Protein AF-A0A7Z9K5I6-F1 (afdb_monomer_lite)

Radius of gyration: 12.19 Å; chains: 1; bounding box: 30×18×26 Å

pLDDT: mean 96.0, std 2.43, range [85.69, 98.38]

Foldseek 3Di:
DDPPDDPQLDVCLPDPPHDDPVVNVVCVVDPDDNDDDQPDPDDVVSPD

Structure (mmCIF, N/CA/C/O backbone):
data_AF-A0A7Z9K5I6-F1
#
_entry.id   AF-A0A7Z9K5I6-F1
#
loop_
_atom_site.group_PDB
_atom_site.id
_atom_site.type_symbol
_atom_site.label_atom_id
_atom_site.label_alt_id
_atom_site.label_comp_id
_atom_site.label_asym_id
_atom_site.label_entity_id
_atom_site.label_seq_id
_atom_site.pdbx_PDB_ins_code
_atom_site.Cartn_x
_atom_site.Cartn_y
_atom_site.Cartn_z
_atom_site.occupancy
_atom_site.B_iso_or_equiv
_atom_site.auth_seq_id
_atom_site.auth_comp_id
_atom_site.auth_asym_id
_atom_site.auth_atom_id
_atom_site.pdbx_PDB_model_num
ATOM 1 N N . MET A 1 1 ? 7.401 8.801 2.923 1.00 85.69 1 MET A N 1
ATOM 2 C CA . MET A 1 1 ? 7.887 7.472 2.501 1.00 85.69 1 MET A CA 1
ATOM 3 C C . MET A 1 1 ? 8.653 6.894 3.673 1.00 85.69 1 MET A C 1
ATOM 5 O O . MET A 1 1 ? 9.548 7.572 4.160 1.00 85.69 1 MET A O 1
ATOM 9 N N . THR A 1 2 ? 8.244 5.736 4.180 1.00 94.94 2 THR A N 1
ATOM 10 C CA . THR A 1 2 ? 8.991 5.013 5.216 1.00 94.94 2 THR A CA 1
ATOM 11 C C . THR A 1 2 ? 10.057 4.140 4.556 1.00 94.94 2 THR A C 1
ATOM 13 O O . THR A 1 2 ? 9.923 3.774 3.388 1.00 94.94 2 THR A O 1
ATOM 16 N N . ASP A 1 3 ? 11.146 3.868 5.270 1.00 95.38 3 ASP A N 1
ATOM 17 C CA . ASP A 1 3 ? 12.253 3.062 4.754 1.00 95.38 3 ASP A CA 1
ATOM 18 C C . ASP A 1 3 ? 12.044 1.591 5.126 1.00 95.38 3 ASP A C 1
ATOM 20 O O . ASP A 1 3 ? 11.689 1.290 6.266 1.00 95.38 3 ASP A O 1
ATOM 24 N N . ASN A 1 4 ? 12.217 0.686 4.158 1.00 93.88 4 ASN A N 1
ATOM 25 C CA . ASN A 1 4 ? 12.124 -0.766 4.354 1.00 93.88 4 ASN A CA 1
ATOM 26 C C . ASN A 1 4 ? 10.837 -1.277 5.036 1.00 93.88 4 ASN A C 1
ATOM 28 O O . ASN A 1 4 ? 10.857 -2.323 5.680 1.00 93.88 4 ASN A O 1
ATOM 32 N N . GLN A 1 5 ? 9.706 -0.585 4.880 1.00 95.94 5 GLN A N 1
ATOM 33 C CA . GLN A 1 5 ? 8.432 -1.014 5.458 1.00 95.94 5 GLN A CA 1
ATOM 34 C C . GLN A 1 5 ? 7.633 -1.877 4.463 1.00 95.94 5 GLN A C 1
ATOM 36 O O . GLN A 1 5 ? 7.072 -1.334 3.506 1.00 95.94 5 GLN A O 1
ATOM 41 N N . PRO A 1 6 ? 7.523 -3.201 4.667 1.00 95.50 6 PRO A N 1
ATOM 42 C CA . PRO A 1 6 ? 6.619 -4.024 3.875 1.00 95.50 6 PRO A CA 1
ATOM 43 C C . PRO A 1 6 ? 5.153 -3.688 4.169 1.00 95.50 6 PRO A C 1
ATOM 45 O O 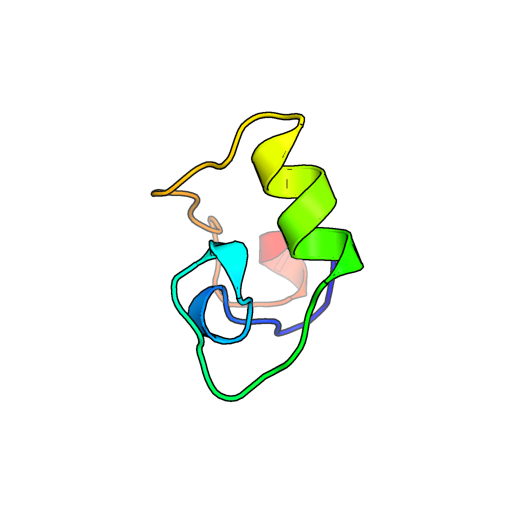. PRO A 1 6 ? 4.782 -3.359 5.297 1.00 95.50 6 PRO A O 1
ATOM 48 N N . ALA A 1 7 ? 4.312 -3.791 3.138 1.00 96.38 7 ALA A N 1
ATOM 49 C CA . ALA A 1 7 ? 2.884 -3.489 3.239 1.00 96.38 7 ALA A CA 1
ATOM 50 C C . ALA A 1 7 ? 2.169 -4.397 4.252 1.00 96.38 7 ALA A C 1
ATOM 52 O O . ALA A 1 7 ? 1.348 -3.917 5.024 1.00 96.38 7 ALA A O 1
ATOM 53 N N . ASP A 1 8 ? 2.548 -5.676 4.3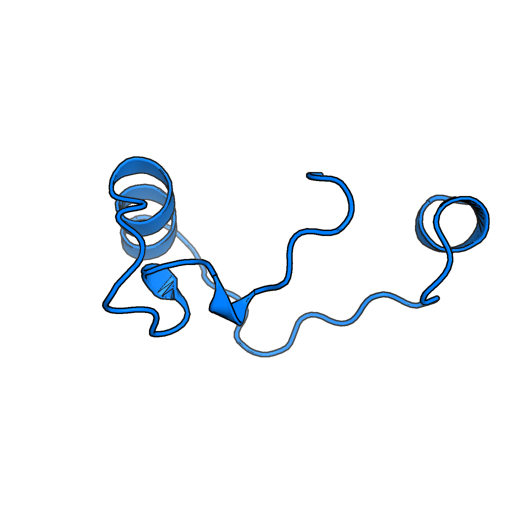05 1.00 96.19 8 ASP A N 1
ATOM 54 C CA . ASP A 1 8 ? 1.931 -6.698 5.161 1.00 96.19 8 ASP A CA 1
ATOM 55 C C . ASP A 1 8 ? 2.107 -6.450 6.671 1.00 96.19 8 ASP A C 1
ATOM 57 O O . ASP A 1 8 ? 1.439 -7.080 7.478 1.00 96.19 8 ASP A O 1
ATOM 61 N N . LEU A 1 9 ? 2.959 -5.505 7.091 1.00 96.94 9 LEU A N 1
ATOM 62 C CA . LEU A 1 9 ? 3.056 -5.115 8.508 1.00 96.94 9 LEU A CA 1
ATOM 63 C C . LEU A 1 9 ? 1.933 -4.176 8.959 1.00 96.94 9 LEU A C 1
ATOM 65 O O . LEU A 1 9 ? 1.793 -3.923 10.152 1.00 96.94 9 LEU A O 1
ATOM 69 N N . LEU A 1 10 ? 1.167 -3.615 8.026 1.00 97.44 10 LEU A N 1
ATOM 70 C CA . LEU A 1 10 ? 0.107 -2.665 8.333 1.00 97.44 10 LEU A CA 1
ATOM 71 C C . LEU A 1 10 ? -1.242 -3.371 8.485 1.00 97.44 10 LEU A C 1
ATOM 73 O O . LEU A 1 10 ? -1.612 -4.223 7.672 1.00 97.44 10 LEU A O 1
ATOM 77 N N . GLY A 1 11 ? -2.023 -2.941 9.475 1.00 97.50 11 GLY A N 1
ATOM 78 C CA . GLY A 1 11 ? -3.373 -3.442 9.727 1.00 97.50 11 GLY A CA 1
ATOM 79 C C . GLY A 1 11 ? -4.296 -3.282 8.519 1.00 97.50 11 GLY A C 1
ATOM 80 O O . GLY A 1 11 ? -4.978 -4.227 8.124 1.00 97.50 11 GLY A O 1
ATOM 81 N N . CYS A 1 12 ? -4.238 -2.136 7.839 1.00 97.19 12 CYS A N 1
ATOM 82 C CA . CYS A 1 12 ? -5.016 -1.872 6.626 1.00 97.19 12 CYS A CA 1
ATOM 83 C C . CYS A 1 12 ? -4.689 -2.786 5.435 1.00 97.19 12 CYS A C 1
ATOM 85 O O . CYS A 1 12 ? -5.496 -2.879 4.511 1.00 97.19 12 CYS A O 1
ATOM 87 N N . TYR A 1 13 ? -3.558 -3.496 5.463 1.00 97.69 13 TYR A N 1
ATOM 88 C CA . TYR A 1 13 ? -3.200 -4.517 4.474 1.00 97.69 13 TYR A CA 1
ATOM 89 C C . TYR A 1 13 ? -3.475 -5.953 4.951 1.00 97.69 13 TYR A C 1
ATOM 91 O O . TYR A 1 13 ? -3.231 -6.892 4.200 1.00 97.69 13 TYR A O 1
ATOM 99 N N . GLY A 1 14 ? -4.059 -6.133 6.141 1.00 95.94 14 GLY A N 1
ATOM 100 C CA . GLY A 1 14 ? -4.522 -7.428 6.648 1.00 95.94 14 GLY A CA 1
ATOM 101 C C . GLY A 1 14 ? -3.782 -7.948 7.880 1.00 95.94 14 GLY A C 1
ATOM 102 O O . GLY A 1 14 ? -4.146 -9.016 8.379 1.00 95.94 14 GLY A O 1
ATOM 103 N N . ASN A 1 15 ? -2.793 -7.213 8.399 1.00 97.44 15 ASN A N 1
ATOM 104 C CA . ASN A 1 15 ? -2.0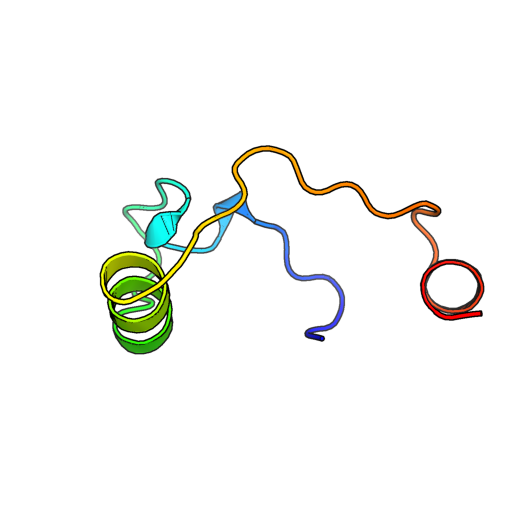84 -7.611 9.612 1.00 97.44 15 ASN A CA 1
ATOM 105 C C . ASN A 1 15 ? -3.007 -7.552 10.841 1.00 97.44 15 ASN A C 1
ATOM 107 O O . ASN A 1 15 ? -3.666 -6.543 11.082 1.00 97.44 15 ASN A O 1
ATOM 111 N N . LYS A 1 16 ? -3.057 -8.626 11.635 1.00 96.00 16 LYS A N 1
ATOM 112 C CA . LYS A 1 16 ? -3.869 -8.686 12.868 1.00 96.00 16 LYS A CA 1
ATOM 113 C C . LYS A 1 16 ? -3.040 -8.626 14.149 1.00 96.00 16 LYS A C 1
ATOM 115 O O . LYS A 1 16 ? -3.611 -8.499 15.227 1.00 96.00 16 LYS A O 1
ATOM 120 N N . GLU A 1 17 ? -1.724 -8.756 14.036 1.00 97.62 17 GLU A N 1
ATOM 121 C CA . GLU A 1 17 ? -0.798 -8.811 15.169 1.00 97.62 17 GLU A CA 1
ATOM 122 C C . GLU A 1 17 ? -0.243 -7.420 15.493 1.00 97.62 17 GLU A C 1
ATOM 124 O O . GLU A 1 17 ? -0.129 -7.043 16.659 1.00 97.62 17 GLU A O 1
ATOM 129 N N . ILE A 1 18 ? 0.071 -6.635 14.462 1.00 97.31 18 ILE A N 1
ATOM 130 C CA . ILE A 1 18 ? 0.657 -5.303 14.591 1.00 97.31 18 ILE A CA 1
ATOM 131 C C . ILE A 1 18 ? -0.452 -4.255 14.628 1.00 97.31 18 ILE A C 1
ATOM 133 O O . ILE A 1 18 ? -1.288 -4.161 13.732 1.00 97.31 18 ILE A O 1
ATOM 137 N N . HIS A 1 19 ? -0.440 -3.431 15.674 1.00 97.12 19 HIS A N 1
ATOM 138 C CA . HIS A 1 19 ? -1.453 -2.407 15.892 1.00 97.12 19 HIS A CA 1
ATOM 139 C C . HIS A 1 19 ? -1.066 -1.074 15.224 1.00 97.12 19 HIS A C 1
ATOM 141 O O . HIS A 1 19 ? -0.196 -0.360 15.726 1.00 97.12 19 HIS A O 1
ATOM 147 N N . THR A 1 20 ? -1.728 -0.710 14.116 1.00 97.75 20 THR A N 1
ATOM 148 C CA . THR A 1 20 ? -1.464 0.529 13.345 1.00 97.75 20 THR A CA 1
ATOM 149 C C . THR A 1 20 ? -2.685 1.458 13.201 1.00 97.75 20 THR A C 1
ATOM 151 O O . THR A 1 20 ? -2.960 1.954 12.105 1.00 97.75 20 THR A O 1
ATOM 154 N N . PRO A 1 21 ? -3.389 1.811 14.295 1.00 97.50 21 PRO A N 1
ATOM 155 C CA . PRO A 1 21 ? -4.741 2.387 14.246 1.00 97.50 21 PRO A CA 1
ATOM 156 C C . PRO A 1 21 ? -4.839 3.717 13.485 1.00 97.50 21 PRO A C 1
ATOM 158 O O . PRO A 1 21 ? -5.861 4.021 12.873 1.00 97.50 21 PRO A O 1
ATOM 161 N N . HIS A 1 22 ? -3.782 4.532 13.503 1.00 98.06 22 HIS A N 1
ATOM 162 C CA . HIS A 1 22 ? -3.767 5.817 12.800 1.00 98.06 22 HIS A CA 1
ATOM 163 C C . HIS A 1 22 ? -3.629 5.656 11.281 1.00 98.06 22 HIS A C 1
ATOM 165 O O . HIS A 1 22 ? -4.258 6.400 10.529 1.00 98.06 22 HIS A O 1
ATOM 171 N N . LEU A 1 23 ? -2.827 4.686 10.831 1.00 97.62 23 LEU A N 1
ATOM 172 C CA . LEU A 1 23 ? -2.669 4.380 9.408 1.00 97.62 23 LEU A CA 1
ATOM 173 C C . LEU A 1 23 ? -3.904 3.657 8.873 1.00 97.62 23 LEU A C 1
ATOM 175 O O . LEU A 1 23 ? -4.338 3.942 7.759 1.00 97.62 23 LEU A O 1
ATOM 179 N N . ASP A 1 24 ? -4.505 2.800 9.696 1.00 97.88 24 ASP A N 1
ATOM 180 C CA . ASP A 1 24 ? -5.739 2.095 9.362 1.00 97.88 24 ASP A CA 1
ATOM 181 C C . ASP A 1 24 ? -6.881 3.090 9.154 1.00 97.88 24 ASP A C 1
ATOM 183 O O . ASP A 1 24 ? -7.481 3.130 8.081 1.00 97.88 24 ASP A O 1
ATOM 187 N N . LYS A 1 25 ? -7.061 4.0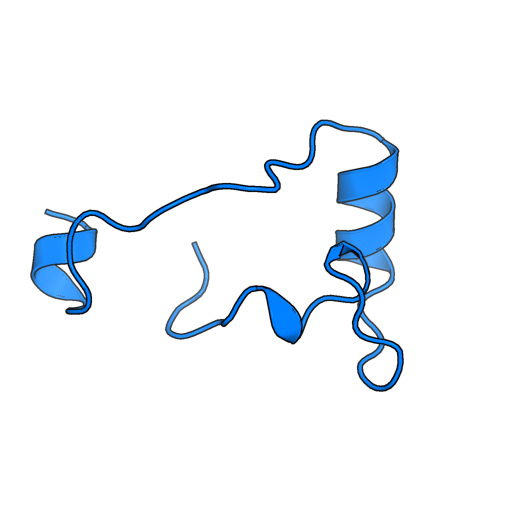18 10.102 1.00 98.31 25 LYS A N 1
ATOM 188 C CA . LYS A 1 25 ? -8.036 5.105 9.976 1.00 98.31 25 LYS A CA 1
ATOM 189 C C . LYS A 1 25 ? -7.784 5.975 8.742 1.00 98.31 25 LYS A C 1
ATOM 191 O O . LYS A 1 25 ? -8.734 6.414 8.097 1.00 98.31 25 LYS A O 1
ATOM 196 N N . MET A 1 26 ? -6.525 6.254 8.401 1.00 98.06 26 MET A N 1
ATOM 197 C CA . MET A 1 26 ? -6.197 7.017 7.192 1.00 98.06 26 MET A CA 1
ATOM 198 C C . MET A 1 26 ? -6.612 6.263 5.921 1.00 98.06 26 MET A C 1
ATOM 200 O O . MET A 1 26 ? -7.156 6.878 5.007 1.00 98.06 26 MET A O 1
ATOM 204 N N . ALA A 1 27 ? -6.396 4.946 5.874 1.00 97.50 27 ALA A N 1
ATOM 205 C CA . ALA A 1 27 ? -6.813 4.105 4.757 1.00 97.50 27 ALA A CA 1
ATOM 206 C C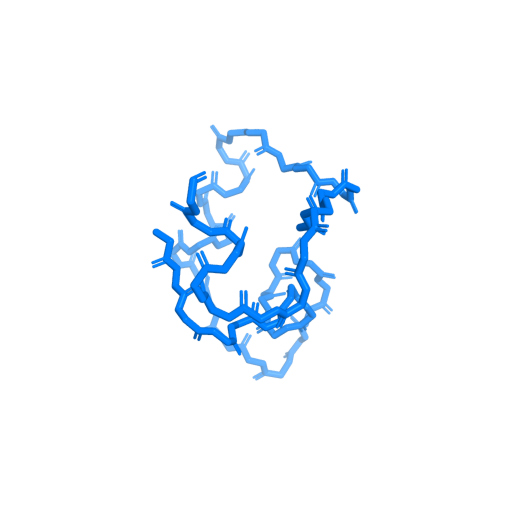 . ALA A 1 27 ? -8.346 4.016 4.632 1.00 97.50 27 ALA A C 1
ATOM 208 O O . ALA A 1 27 ? -8.860 4.072 3.519 1.00 97.50 27 ALA A O 1
ATOM 209 N N . GLU A 1 28 ? -9.075 3.941 5.753 1.00 97.75 28 GLU A N 1
ATOM 210 C CA . GLU A 1 28 ? -10.548 3.913 5.782 1.00 97.75 28 GLU A CA 1
ATOM 211 C C . GLU A 1 28 ? -11.192 5.217 5.293 1.00 97.75 28 GLU A C 1
ATOM 213 O O . GLU A 1 28 ? -12.246 5.194 4.664 1.00 97.75 28 GLU A O 1
ATOM 218 N N . ASN A 1 29 ? -10.565 6.361 5.574 1.00 98.38 29 ASN A N 1
ATOM 219 C CA . ASN A 1 29 ? -11.083 7.681 5.198 1.00 98.38 29 ASN A CA 1
ATOM 220 C C . ASN A 1 29 ? -10.543 8.180 3.845 1.00 98.38 29 ASN A C 1
ATOM 222 O O . ASN A 1 29 ? -10.755 9.339 3.486 1.00 98.38 29 ASN A O 1
ATOM 226 N N . GLY A 1 30 ? -9.823 7.335 3.105 1.00 97.19 30 GLY A N 1
ATOM 227 C CA . GLY A 1 30 ? -9.141 7.708 1.870 1.00 97.19 30 GLY A CA 1
ATOM 228 C C . GLY A 1 30 ? -9.188 6.613 0.810 1.00 97.19 30 GLY A C 1
ATOM 229 O O . GLY A 1 30 ? -10.173 5.892 0.670 1.00 97.19 30 GLY A O 1
ATOM 230 N N . LEU A 1 31 ? -8.107 6.512 0.033 1.00 97.38 31 LEU A N 1
ATOM 231 C CA . LEU A 1 31 ? -7.925 5.476 -0.980 1.00 97.38 31 LEU A CA 1
ATOM 232 C C . LEU A 1 31 ? -6.732 4.593 -0.609 1.00 97.38 31 LEU A C 1
ATOM 234 O O . LEU A 1 31 ? -5.632 5.092 -0.368 1.00 97.38 31 LEU A O 1
ATOM 238 N N . LEU A 1 32 ? -6.944 3.278 -0.626 1.00 97.31 32 LEU A N 1
ATOM 239 C CA . LEU A 1 32 ? -5.912 2.276 -0.383 1.00 97.31 32 LEU A CA 1
ATOM 240 C C . LEU A 1 32 ? -5.586 1.524 -1.677 1.00 97.31 32 LEU A C 1
ATOM 242 O O . LEU A 1 32 ? -6.420 0.800 -2.224 1.00 97.31 32 LEU A O 1
ATOM 246 N N . PHE A 1 33 ? -4.351 1.660 -2.154 1.00 97.81 33 PHE A N 1
ATOM 247 C CA . PHE A 1 33 ? -3.872 0.916 -3.315 1.00 97.81 33 PHE A CA 1
ATOM 248 C C . PHE A 1 33 ? -3.459 -0.496 -2.904 1.00 97.81 33 PHE A C 1
ATOM 250 O O . PHE A 1 33 ? -2.465 -0.681 -2.214 1.00 97.81 33 PHE A O 1
ATOM 257 N N . LYS A 1 34 ? -4.181 -1.511 -3.385 1.00 96.56 34 LYS A N 1
ATOM 258 C CA . LYS A 1 34 ? -3.825 -2.920 -3.132 1.00 96.56 34 LYS A CA 1
ATOM 259 C C . LYS A 1 34 ? -2.624 -3.402 -3.951 1.00 96.56 34 LYS A C 1
ATOM 261 O O . LYS A 1 34 ? -2.015 -4.402 -3.599 1.00 96.56 34 LYS A O 1
ATOM 266 N N . ASN A 1 35 ? -2.299 -2.695 -5.036 1.00 96.56 35 ASN A N 1
ATOM 267 C CA . ASN A 1 35 ? -1.230 -3.042 -5.972 1.00 96.56 35 ASN A CA 1
ATOM 268 C C . ASN A 1 35 ? -0.372 -1.805 -6.267 1.00 96.56 35 ASN A C 1
ATOM 270 O O . ASN A 1 35 ? -0.568 -1.130 -7.276 1.00 96.56 35 ASN A O 1
ATOM 274 N N . ALA A 1 36 ? 0.552 -1.492 -5.361 1.00 96.12 36 ALA A N 1
ATOM 275 C CA . ALA A 1 36 ? 1.546 -0.438 -5.533 1.00 96.12 36 ALA A CA 1
ATOM 276 C C . ALA A 1 36 ? 2.946 -1.067 -5.556 1.00 96.12 36 ALA A C 1
ATOM 278 O O . ALA A 1 36 ? 3.335 -1.741 -4.604 1.00 96.12 36 ALA A O 1
ATOM 279 N N . TYR A 1 37 ? 3.696 -0.856 -6.639 1.00 95.56 37 TYR A N 1
ATOM 280 C CA . TYR A 1 37 ? 5.016 -1.457 -6.840 1.00 95.56 37 TYR A CA 1
ATOM 281 C C . TYR A 1 37 ? 6.107 -0.392 -6.853 1.00 95.56 37 TYR A C 1
ATOM 283 O O . TYR A 1 37 ? 5.940 0.680 -7.433 1.00 95.56 37 TYR A O 1
ATOM 291 N N . CYS A 1 38 ? 7.242 -0.710 -6.235 1.00 94.38 38 CYS A N 1
ATOM 292 C CA . CYS A 1 38 ? 8.444 0.102 -6.335 1.00 94.38 38 CYS A CA 1
ATOM 293 C C . CYS A 1 38 ? 9.203 -0.262 -7.625 1.00 94.38 38 CYS A C 1
ATOM 295 O O . CYS A 1 38 ? 9.375 -1.455 -7.887 1.00 94.38 38 CYS A O 1
ATOM 297 N N . PRO A 1 39 ? 9.678 0.710 -8.429 1.00 95.62 39 PRO A N 1
ATOM 298 C CA . PRO A 1 39 ? 10.387 0.415 -9.678 1.00 95.62 39 PRO A CA 1
ATOM 299 C C . PRO A 1 39 ? 11.747 -0.262 -9.453 1.00 95.62 39 PRO A C 1
ATOM 301 O O . PRO A 1 39 ? 12.293 -0.867 -10.374 1.00 95.62 39 PRO A O 1
ATOM 304 N N . ASN A 1 40 ? 12.310 -0.165 -8.244 1.00 96.31 40 ASN A N 1
ATOM 305 C CA . ASN A 1 40 ? 13.566 -0.808 -7.884 1.00 96.31 40 ASN A CA 1
ATOM 306 C C . ASN A 1 40 ? 13.576 -1.217 -6.402 1.00 96.31 40 ASN A C 1
ATOM 308 O O . ASN A 1 40 ? 13.064 -0.491 -5.560 1.00 96.31 40 ASN A O 1
ATOM 312 N N . ALA A 1 41 ? 14.195 -2.353 -6.074 1.00 93.44 41 ALA A N 1
ATOM 313 C CA . ALA A 1 41 ? 14.295 -2.850 -4.698 1.00 93.44 41 ALA A CA 1
ATOM 314 C C . ALA A 1 41 ? 15.388 -2.163 -3.849 1.00 93.44 41 ALA A C 1
ATOM 316 O O . ALA A 1 41 ? 15.465 -2.405 -2.647 1.00 93.44 41 ALA A O 1
ATOM 317 N N . MET A 1 42 ? 16.245 -1.333 -4.451 1.00 95.31 42 MET A N 1
ATOM 318 C CA . MET A 1 42 ? 17.342 -0.643 -3.770 1.00 95.31 42 MET A CA 1
ATOM 319 C C . MET A 1 42 ? 16.993 0.812 -3.446 1.00 95.31 42 MET A C 1
ATOM 321 O O . MET A 1 42 ? 16.392 1.526 -4.249 1.00 95.31 42 MET A O 1
ATOM 325 N N . CYS A 1 43 ? 17.467 1.279 -2.291 1.00 93.56 43 CYS A N 1
ATOM 326 C CA . CYS A 1 43 ? 17.144 2.588 -1.724 1.00 93.56 43 CYS A CA 1
ATOM 327 C C . CYS A 1 43 ? 17.379 3.759 -2.692 1.00 93.56 43 CYS A C 1
ATOM 329 O O . CYS A 1 43 ? 16.465 4.543 -2.931 1.00 93.56 43 CYS A O 1
ATOM 331 N N . SER A 1 44 ? 18.577 3.881 -3.269 1.00 95.19 44 SER A N 1
ATOM 332 C CA . SER A 1 44 ? 18.904 4.995 -4.171 1.00 95.19 44 SER A CA 1
ATOM 333 C C . SER A 1 44 ? 18.081 4.982 -5.467 1.00 95.19 44 SER A C 1
ATOM 335 O O . SER A 1 44 ? 17.404 5.971 -5.726 1.00 95.19 44 SER A O 1
ATOM 337 N N . PRO A 1 45 ? 18.049 3.894 -6.264 1.00 94.12 45 PRO A N 1
ATOM 338 C CA . PRO A 1 45 ? 17.269 3.881 -7.504 1.00 94.12 45 PRO A CA 1
ATOM 339 C C . PRO A 1 45 ? 15.749 3.842 -7.288 1.00 94.12 45 PRO A C 1
ATOM 341 O O . PRO A 1 45 ? 15.012 4.157 -8.212 1.00 94.12 45 PRO A O 1
ATOM 344 N N . SER A 1 46 ? 15.255 3.484 -6.097 1.00 94.56 46 SER A N 1
ATOM 345 C CA . SER A 1 46 ? 13.821 3.585 -5.781 1.00 94.56 46 SER A CA 1
ATOM 346 C C . SER A 1 46 ? 13.318 5.030 -5.661 1.00 94.56 46 SER 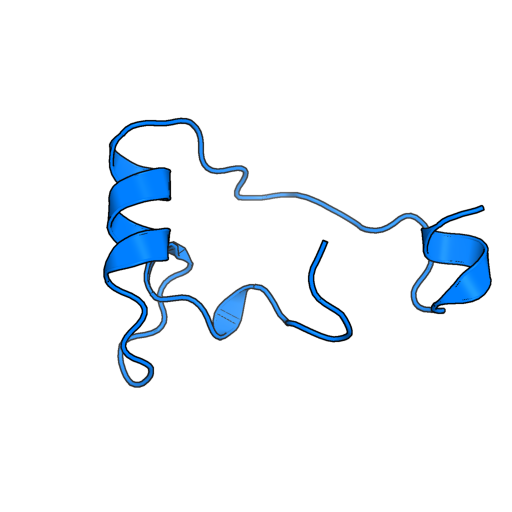A C 1
ATOM 348 O O . SER A 1 46 ? 12.112 5.264 -5.739 1.00 94.56 46 SER A O 1
ATOM 350 N N . ARG A 1 47 ? 14.237 5.982 -5.438 1.00 92.62 47 ARG A N 1
ATOM 351 C CA . ARG A 1 47 ? 13.969 7.398 -5.132 1.00 92.62 47 ARG A CA 1
ATOM 352 C C . ARG A 1 47 ? 14.637 8.381 -6.104 1.00 92.62 47 ARG A C 1
ATOM 354 O O . ARG A 1 47 ? 14.549 9.584 -5.865 1.00 92.62 47 ARG A O 1
ATOM 361 N N . ALA A 1 48 ? 15.348 7.871 -7.111 1.00 87.38 48 ALA A N 1
ATOM 362 C CA . ALA A 1 48 ? 16.050 8.665 -8.119 1.00 87.38 48 ALA A CA 1
ATOM 363 C C . ALA A 1 48 ? 15.092 9.337 -9.113 1.00 87.38 48 ALA A C 1
ATOM 365 O O . ALA A 1 48 ? 13.951 8.843 -9.266 1.00 87.38 48 ALA A O 1
#

Secondary structure (DSSP, 8-state):
--SS--GGGSGGGT-SSS--HHHHHHHHTS---S----S-SSHHHH--

Sequence (48 aa):
MTDNQPADLLGCYGNKEIHTPHLDKMAENGLLFKNAYCPNAMCSPSRA